Protein AF-A0A3D1R4J3-F1 (afdb_monomer)

pLDDT: mean 86.35, std 11.95, range [47.66, 97.88]

Mean predicted aligned error: 5.78 Å

Nearest PDB structures (foldseek):
  8fok-assembly1_A  TM=1.550E-01  e=2.622E+00  Saccharomyces cerevisiae

Sequence (157 aa):
MTKAVERFLEQIAHDQTNAWWKDGVRFECCKRGCCCVTHGDAGYVILPLQDRLRLAAFLGIAPSVLVSRYCARIDGRHYLMDAPGSQACALLGPNGCTAYQARPTQCRTWPFWLENMSAEAWARTAAFCPGIGRGRLWTASEIAAQLRLQLASDFQR

Solvent-accessible surface area (backbone atoms only — not comparable to full-atom values): 8875 Å² total; per-residue (Å²): 135,56,73,66,57,52,53,49,52,50,49,56,60,64,48,39,84,74,38,94,48,47,89,30,50,33,48,37,86,76,54,66,43,74,66,49,40,43,84,74,95,61,59,81,46,58,41,38,68,69,37,40,49,46,37,12,60,71,70,74,47,54,51,69,57,40,43,72,76,44,38,44,80,55,97,90,40,38,25,45,37,52,30,90,99,49,52,38,32,58,54,54,48,98,88,8,48,75,48,64,94,42,51,37,62,52,72,66,25,59,76,44,40,75,83,30,70,46,74,68,38,34,54,58,49,47,73,56,27,85,20,56,76,29,78,51,76,37,44,40,71,55,46,52,50,28,33,53,52,36,53,58,48,73,69,50,125

Foldseek 3Di:
DDPVLVVVLVVVVVCLVVFPQQAFWFFDQPLQQLVQFDDPDDQAAWQFPVLLVLQCVLVVHDSVCCQVPAWDADPNTTGGDADPPGRGTPQADNRGGVCVVSDGLVRVLPPLEPQCRHPVSVVVVVVRRVGTRDDDTDHSVNSSVSHSSNSVRVPRD

Radius of gyration: 15.92 Å; Cα contacts (8 Å, |Δi|>4): 210; chains: 1; bounding box: 37×35×39 Å

Secondary structure (DSSP, 8-state):
--HHHHHHHHHHHHGGGT-TTTT-EEE---SSSTTSB--SS----B--HHHHHHHHHHHTS-HHHHHHHHEEEETTEEEEPBPTTSSBBTTEETTEETTGGG--HHHHHTT--GGG-SHHHHHHHHHH-TTEEEEEEEPHHHHHHHHHHHHHHHT--

Structure (mmCIF, N/CA/C/O backbone):
data_AF-A0A3D1R4J3-F1
#
_entry.id   AF-A0A3D1R4J3-F1
#
loop_
_atom_site.group_PDB
_atom_site.id
_atom_site.type_symbol
_atom_site.label_atom_id
_atom_site.label_alt_id
_atom_site.label_comp_id
_atom_site.label_asym_id
_atom_site.label_entity_id
_atom_site.label_seq_id
_atom_site.pdbx_PDB_ins_code
_atom_site.Cartn_x
_atom_site.Cartn_y
_atom_site.Cartn_z
_atom_site.occupancy
_atom_site.B_iso_or_equiv
_atom_site.auth_seq_id
_atom_site.auth_comp_id
_atom_site.auth_asym_id
_atom_site.auth_atom_id
_atom_site.pdbx_PDB_model_num
ATOM 1 N N . MET A 1 1 ? 4.147 17.665 -1.412 1.00 57.69 1 MET A N 1
ATOM 2 C CA . MET A 1 1 ? 5.212 16.637 -1.456 1.00 57.69 1 MET A CA 1
ATOM 3 C C . MET A 1 1 ? 6.547 17.360 -1.317 1.00 57.69 1 MET A C 1
ATOM 5 O O . MET A 1 1 ? 6.592 18.545 -1.621 1.00 57.69 1 MET A O 1
ATOM 9 N N . THR A 1 2 ? 7.592 16.751 -0.755 1.00 63.81 2 THR A N 1
ATOM 10 C CA . THR A 1 2 ? 8.889 17.443 -0.622 1.00 63.81 2 THR A CA 1
ATOM 11 C C . THR A 1 2 ? 9.656 17.372 -1.946 1.00 63.81 2 THR A C 1
ATOM 13 O O . THR A 1 2 ? 9.577 16.362 -2.642 1.00 63.81 2 THR A O 1
ATOM 16 N N . LYS A 1 3 ? 10.463 18.396 -2.265 1.00 64.25 3 LYS A N 1
ATOM 17 C CA . LYS A 1 3 ? 11.345 18.413 -3.455 1.00 64.25 3 LYS A CA 1
ATOM 18 C C . LYS A 1 3 ? 12.270 17.188 -3.550 1.00 64.25 3 LYS A C 1
ATOM 20 O O . LYS A 1 3 ? 12.724 16.828 -4.629 1.00 64.25 3 LYS A O 1
ATOM 25 N N . ALA A 1 4 ? 12.568 16.548 -2.417 1.00 62.78 4 ALA A N 1
ATOM 26 C CA . ALA A 1 4 ? 13.354 15.319 -2.357 1.00 62.78 4 ALA A CA 1
ATOM 27 C C . ALA A 1 4 ? 12.591 14.107 -2.918 1.00 62.78 4 ALA A C 1
ATOM 29 O O . ALA A 1 4 ? 13.182 13.308 -3.635 1.00 62.78 4 ALA A O 1
ATOM 30 N N . VAL A 1 5 ? 11.286 13.997 -2.641 1.00 64.38 5 VAL A N 1
ATOM 31 C CA . VAL A 1 5 ? 10.434 12.942 -3.212 1.00 64.38 5 VAL A CA 1
ATOM 32 C C . VAL A 1 5 ? 10.271 13.160 -4.711 1.00 64.38 5 VAL A C 1
ATOM 34 O O . VAL A 1 5 ? 10.395 12.212 -5.467 1.00 64.38 5 VAL A O 1
ATOM 37 N N . GLU A 1 6 ? 10.069 14.399 -5.158 1.00 64.69 6 GLU A N 1
ATOM 38 C CA . GLU A 1 6 ? 9.961 14.723 -6.590 1.00 64.69 6 GLU A CA 1
ATOM 39 C C . GLU A 1 6 ? 11.239 14.364 -7.356 1.00 64.69 6 GLU A C 1
ATOM 41 O O . GLU A 1 6 ? 11.170 13.596 -8.310 1.00 64.69 6 GLU A O 1
ATOM 46 N N . ARG A 1 7 ? 12.413 14.787 -6.872 1.00 66.19 7 ARG A N 1
ATOM 47 C CA . ARG A 1 7 ? 13.706 14.407 -7.470 1.00 66.19 7 ARG A CA 1
ATOM 48 C C . ARG A 1 7 ? 13.945 12.900 -7.477 1.00 66.19 7 ARG A C 1
ATOM 50 O O . ARG A 1 7 ? 14.533 12.365 -8.409 1.00 66.19 7 ARG A O 1
ATOM 57 N N . PHE A 1 8 ? 13.505 12.205 -6.434 1.00 66.44 8 PHE A N 1
ATOM 58 C CA . PHE A 1 8 ? 13.624 10.754 -6.357 1.00 66.44 8 PHE A CA 1
ATOM 59 C C . PHE A 1 8 ? 12.678 10.050 -7.343 1.00 66.44 8 PHE A C 1
ATOM 61 O O . PHE A 1 8 ? 13.063 9.083 -7.994 1.00 66.44 8 PHE A O 1
ATOM 68 N N . LEU A 1 9 ? 11.463 10.575 -7.525 1.00 64.25 9 LEU A N 1
ATOM 69 C CA . LEU A 1 9 ? 10.517 10.112 -8.541 1.00 64.25 9 LEU A CA 1
ATOM 70 C C . LEU A 1 9 ? 11.010 10.384 -9.968 1.00 64.25 9 LEU A C 1
ATOM 72 O O . LEU A 1 9 ? 10.775 9.564 -10.853 1.00 64.25 9 LEU A O 1
ATOM 76 N N . GLU A 1 10 ? 11.693 11.506 -10.192 1.00 65.81 10 GLU A N 1
ATOM 77 C CA . GLU A 1 10 ? 12.356 11.837 -11.459 1.00 65.81 10 GLU A CA 1
ATOM 78 C C . GLU A 1 10 ? 13.519 10.884 -11.750 1.00 65.81 10 GLU A C 1
ATOM 80 O O . GLU A 1 10 ? 13.615 10.367 -12.860 1.00 65.81 10 GLU A O 1
ATOM 85 N N . GLN A 1 11 ? 14.341 10.572 -10.743 1.00 66.56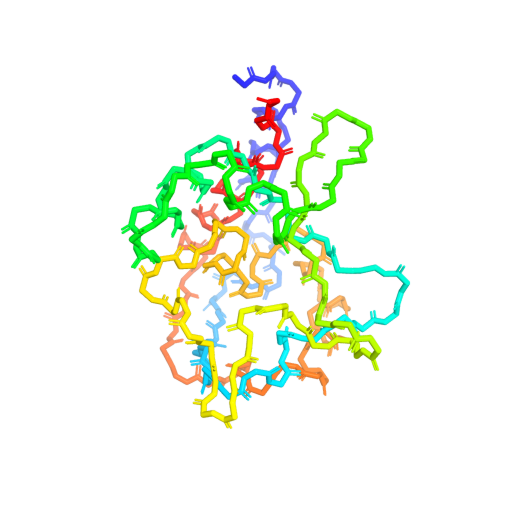 11 GLN A N 1
ATOM 86 C CA . GLN A 1 11 ? 15.411 9.578 -10.852 1.00 66.56 11 GLN A CA 1
ATOM 87 C C . GLN A 1 11 ? 14.848 8.191 -11.199 1.00 66.56 11 GLN A C 1
ATOM 89 O O . GLN A 1 11 ? 15.297 7.568 -12.158 1.00 66.56 11 GLN A O 1
ATOM 94 N N . ILE A 1 12 ? 13.799 7.745 -10.492 1.00 65.62 12 ILE A N 1
ATOM 95 C CA . ILE A 1 12 ? 13.101 6.488 -10.800 1.00 65.62 12 ILE A CA 1
ATOM 96 C C . ILE A 1 12 ? 12.564 6.496 -12.227 1.00 65.62 12 ILE A C 1
ATOM 98 O O 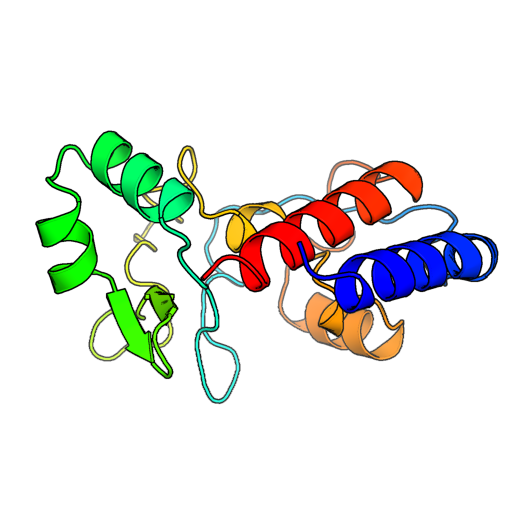. ILE A 1 12 ? 12.603 5.458 -12.873 1.00 65.62 12 ILE A O 1
ATOM 102 N N . ALA A 1 13 ? 12.031 7.624 -12.708 1.00 61.44 13 ALA A N 1
ATOM 103 C CA . ALA A 1 13 ? 11.504 7.759 -14.064 1.00 61.44 13 ALA A CA 1
ATOM 104 C C . ALA A 1 13 ? 12.609 7.710 -15.136 1.00 61.44 13 ALA A C 1
ATOM 106 O O . ALA A 1 13 ? 12.390 7.144 -16.205 1.00 61.44 13 ALA A O 1
ATOM 107 N N . HIS A 1 14 ? 13.783 8.273 -14.847 1.00 62.03 14 HIS A N 1
ATOM 108 C CA . HIS A 1 14 ? 14.949 8.240 -15.727 1.00 62.03 14 HIS A CA 1
ATOM 109 C C . HIS A 1 14 ? 15.544 6.826 -15.839 1.00 62.03 14 HIS A C 1
ATOM 111 O O . HIS A 1 14 ? 15.826 6.366 -16.945 1.00 62.03 14 HIS A O 1
ATOM 117 N N . ASP A 1 15 ? 15.629 6.099 -14.721 1.00 63.16 15 ASP A N 1
ATOM 118 C CA . ASP A 1 15 ? 16.173 4.733 -14.668 1.00 63.16 15 ASP A CA 1
ATOM 119 C C . ASP A 1 15 ? 15.261 3.666 -15.311 1.00 63.16 15 ASP A C 1
ATOM 121 O O . ASP A 1 15 ? 15.686 2.525 -15.510 1.00 63.16 15 ASP A O 1
ATOM 125 N N . GLN A 1 16 ? 14.019 3.996 -15.696 1.00 62.25 16 GLN A N 1
ATOM 126 C CA . GLN A 1 16 ? 13.067 3.006 -16.243 1.00 62.25 16 GLN A CA 1
ATOM 127 C C . GLN A 1 16 ? 13.476 2.430 -17.590 1.00 62.25 16 GLN A C 1
ATOM 129 O O . GLN A 1 16 ? 13.073 1.318 -17.921 1.00 62.25 16 GLN A O 1
ATOM 134 N N . THR A 1 17 ? 14.291 3.153 -18.354 1.00 59.00 17 THR A N 1
ATOM 135 C CA . THR A 1 17 ? 14.829 2.665 -19.630 1.00 59.00 17 THR A CA 1
ATOM 136 C C . THR A 1 17 ? 15.760 1.461 -19.441 1.00 59.00 17 THR A C 1
ATOM 138 O O . THR A 1 17 ? 15.828 0.603 -20.321 1.00 59.00 17 THR A O 1
ATOM 141 N N . ASN A 1 18 ? 16.395 1.340 -18.268 1.00 67.75 18 ASN A N 1
ATOM 142 C CA . ASN A 1 18 ? 17.295 0.242 -17.902 1.00 67.75 18 ASN A CA 1
ATOM 143 C C . ASN A 1 18 ? 16.744 -0.666 -16.792 1.00 67.75 18 ASN A C 1
ATOM 145 O O . ASN A 1 18 ? 17.412 -1.618 -16.385 1.00 67.75 18 ASN A O 1
ATOM 149 N N . ALA A 1 19 ? 15.533 -0.405 -16.301 1.00 84.12 19 ALA A N 1
ATOM 150 C CA . ALA A 1 19 ? 14.918 -1.230 -15.276 1.00 84.12 19 ALA A CA 1
ATOM 151 C C . ALA A 1 19 ? 14.667 -2.658 -15.789 1.00 84.12 19 ALA A C 1
ATOM 153 O O . ALA A 1 19 ? 14.265 -2.869 -16.933 1.00 84.12 19 ALA A O 1
ATOM 154 N N . TRP A 1 20 ? 14.838 -3.658 -14.919 1.00 92.44 20 TRP A N 1
ATOM 155 C CA . TRP A 1 20 ? 14.623 -5.067 -15.283 1.00 92.44 20 TRP A CA 1
ATOM 156 C C . TRP A 1 20 ? 13.171 -5.365 -15.702 1.00 92.44 20 TRP A C 1
ATOM 158 O O . TRP A 1 20 ? 12.915 -6.324 -16.420 1.00 92.44 20 TRP A O 1
ATOM 168 N N . TRP A 1 21 ? 12.226 -4.524 -15.278 1.00 92.38 21 TRP A N 1
ATOM 169 C CA . TRP A 1 21 ? 10.797 -4.610 -15.583 1.00 92.38 21 TRP A CA 1
ATOM 170 C C . TRP A 1 21 ? 10.369 -3.715 -16.758 1.00 92.38 21 TRP A C 1
ATOM 172 O O . TRP A 1 21 ? 9.174 -3.487 -16.940 1.00 92.38 21 TRP A O 1
ATOM 182 N N . LYS A 1 22 ? 11.310 -3.202 -17.566 1.0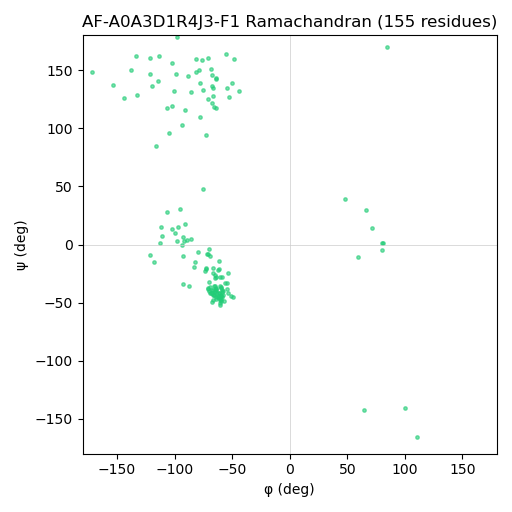0 92.06 22 LYS A N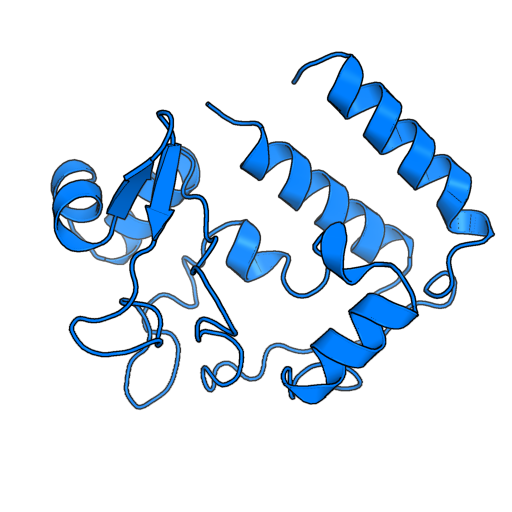 1
ATOM 183 C CA . LYS A 1 22 ? 11.024 -2.326 -18.721 1.00 92.06 22 LYS A CA 1
ATOM 184 C C . LYS A 1 22 ? 10.021 -2.922 -19.719 1.00 92.06 22 LYS A C 1
ATOM 186 O O . LYS A 1 22 ? 9.194 -2.195 -20.260 1.00 92.06 22 LYS A O 1
ATOM 191 N N . ASP A 1 23 ? 10.035 -4.244 -19.889 1.00 93.62 23 ASP A N 1
ATOM 192 C CA . ASP A 1 23 ? 9.119 -4.978 -20.776 1.00 93.62 23 ASP A CA 1
ATOM 193 C C . ASP A 1 23 ? 7.781 -5.328 -20.089 1.00 93.62 23 ASP A C 1
ATOM 195 O O . ASP A 1 23 ? 6.906 -5.983 -20.658 1.00 93.62 23 ASP A O 1
ATOM 199 N N . GLY A 1 24 ? 7.597 -4.854 -18.856 1.00 95.12 24 GLY A N 1
ATOM 200 C CA . GLY A 1 24 ? 6.448 -5.123 -18.010 1.00 95.12 24 GLY A CA 1
ATOM 201 C C . GLY A 1 24 ? 6.554 -6.431 -17.230 1.00 95.12 24 GLY A C 1
ATOM 202 O O . GLY A 1 24 ? 7.430 -7.267 -17.446 1.00 95.12 24 GLY A O 1
ATOM 203 N N . VAL A 1 25 ? 5.627 -6.613 -16.289 1.00 97.12 25 VAL A N 1
ATOM 204 C CA . VAL A 1 25 ? 5.525 -7.832 -15.472 1.00 97.12 25 VAL A CA 1
ATOM 205 C C . VAL A 1 25 ? 4.073 -8.258 -15.320 1.00 97.12 25 VAL A C 1
ATOM 207 O O . VAL A 1 25 ? 3.161 -7.432 -15.328 1.00 97.12 25 VAL A O 1
ATOM 210 N N . ARG A 1 26 ? 3.827 -9.562 -15.181 1.00 97.50 26 ARG A N 1
ATOM 211 C CA . ARG A 1 26 ? 2.475 -10.073 -14.923 1.00 97.50 26 ARG A CA 1
ATOM 212 C C . ARG A 1 26 ? 2.173 -10.057 -13.434 1.00 97.50 26 ARG A C 1
ATOM 214 O O . ARG A 1 26 ? 2.979 -10.542 -12.638 1.00 97.50 26 ARG A O 1
ATOM 221 N N . PHE A 1 27 ? 1.016 -9.517 -13.071 1.00 96.31 27 PHE A N 1
ATOM 222 C CA . PHE A 1 27 ? 0.536 -9.569 -11.697 1.00 96.31 27 PHE A CA 1
ATOM 223 C C . PHE A 1 27 ? -0.992 -9.509 -11.598 1.00 96.31 27 PHE A C 1
ATOM 225 O O . PHE A 1 27 ? -1.646 -8.650 -12.200 1.00 96.31 27 PHE A O 1
ATOM 232 N N . GLU A 1 28 ? -1.542 -10.355 -10.727 1.00 94.62 28 GLU A N 1
ATOM 233 C CA . GLU A 1 28 ? -2.932 -10.296 -10.288 1.00 94.62 28 GLU A CA 1
ATOM 234 C C . GLU A 1 28 ? -3.066 -10.692 -8.812 1.00 94.62 28 GLU A C 1
ATOM 236 O O . GLU A 1 28 ? -2.645 -11.770 -8.389 1.00 94.62 28 GLU A O 1
ATOM 241 N N . CYS A 1 29 ? -3.685 -9.824 -8.005 1.00 92.12 29 CYS A N 1
ATOM 242 C CA . CYS A 1 29 ? -3.920 -10.112 -6.593 1.00 92.12 29 CYS A CA 1
ATOM 243 C C . CYS A 1 29 ? -4.903 -11.279 -6.444 1.00 92.12 29 CYS A C 1
ATOM 245 O O . CYS A 1 29 ? -6.077 -11.167 -6.794 1.00 92.12 29 CYS A O 1
ATOM 247 N N . CYS A 1 30 ? -4.450 -12.375 -5.833 1.00 87.12 30 CYS A N 1
ATOM 248 C CA . CYS A 1 30 ? -5.279 -13.566 -5.653 1.00 87.12 30 CYS A CA 1
ATOM 249 C C . CYS A 1 30 ? -6.404 -13.395 -4.621 1.00 87.12 30 CYS A C 1
ATOM 251 O O . CYS A 1 30 ? -7.204 -14.307 -4.463 1.00 87.12 30 CYS A O 1
ATOM 253 N N . LYS A 1 31 ? -6.447 -12.287 -3.865 1.00 84.81 31 LYS A N 1
ATOM 254 C CA . LYS A 1 31 ? -7.404 -11.997 -2.769 1.00 84.81 31 LYS A CA 1
ATOM 255 C C . LYS A 1 31 ? -7.411 -12.983 -1.590 1.00 84.81 31 LYS A C 1
ATOM 257 O O . LYS A 1 31 ? -7.977 -12.658 -0.554 1.00 84.81 31 LYS A O 1
ATOM 262 N N . ARG A 1 32 ? -6.737 -14.131 -1.714 1.00 70.81 32 ARG A N 1
ATOM 263 C CA . ARG A 1 32 ? -6.659 -15.222 -0.726 1.00 70.81 32 ARG A CA 1
ATOM 264 C C . ARG A 1 32 ? -5.850 -14.903 0.535 1.00 70.81 32 ARG A C 1
ATOM 266 O O . ARG A 1 32 ? -5.776 -15.736 1.421 1.00 70.81 32 ARG A O 1
ATOM 273 N N . GLY A 1 33 ? -5.219 -13.732 0.610 1.00 69.31 33 GLY A N 1
ATOM 274 C CA . GLY A 1 33 ? -4.504 -13.299 1.812 1.00 69.31 33 GLY A CA 1
ATOM 275 C C . GLY A 1 33 ? -3.099 -13.862 2.001 1.00 69.31 33 GLY A C 1
ATOM 276 O O . GLY A 1 33 ? -2.457 -13.486 2.968 1.00 69.31 33 GLY A O 1
ATOM 277 N N . CYS A 1 34 ? -2.583 -14.686 1.081 1.00 68.69 34 CYS A N 1
ATOM 278 C CA . CYS A 1 34 ? -1.257 -15.309 1.221 1.00 68.69 34 CYS A CA 1
ATOM 279 C C . CYS A 1 34 ? -0.101 -14.303 1.368 1.00 68.69 34 CYS A C 1
ATOM 281 O O . CYS A 1 34 ? 0.896 -14.633 1.986 1.00 68.69 34 CYS A O 1
ATOM 283 N N . CYS A 1 35 ? -0.242 -13.095 0.810 1.00 72.50 35 CYS A N 1
ATOM 284 C CA . CYS A 1 35 ? 0.706 -11.984 0.968 1.00 72.50 35 CYS A CA 1
ATOM 285 C C . CYS A 1 35 ? 0.130 -10.826 1.807 1.00 72.50 35 CYS A C 1
ATOM 287 O O . CYS A 1 35 ? 0.712 -9.751 1.854 1.00 72.50 35 CYS A O 1
ATOM 289 N N . CYS A 1 36 ? -1.050 -11.007 2.413 1.00 77.81 36 CYS A N 1
ATOM 290 C CA . CYS A 1 36 ? -1.655 -10.064 3.367 1.00 77.81 36 CYS A CA 1
ATOM 291 C C . CYS A 1 36 ? -1.320 -10.471 4.810 1.00 77.81 36 CYS A C 1
ATOM 293 O O . CYS A 1 36 ? -2.128 -10.278 5.722 1.00 77.81 36 CYS A O 1
ATOM 295 N N . VAL A 1 37 ? -0.153 -11.089 4.969 1.00 78.38 37 VAL A N 1
ATOM 296 C CA . VAL A 1 37 ? 0.436 -11.505 6.232 1.00 78.38 37 VAL A CA 1
ATOM 297 C C . VAL A 1 37 ? 1.788 -10.818 6.359 1.00 78.38 37 VAL A C 1
ATOM 299 O O . VAL A 1 37 ? 2.468 -10.572 5.359 1.00 78.38 37 VAL A O 1
ATOM 302 N N . THR A 1 38 ? 2.165 -10.493 7.581 1.00 71.00 38 THR A N 1
ATOM 303 C CA . THR A 1 38 ? 3.483 -9.968 7.896 1.00 71.00 38 THR A CA 1
ATOM 304 C C . THR A 1 38 ? 4.528 -11.063 7.674 1.00 71.00 38 THR A C 1
ATOM 306 O O . THR A 1 38 ? 4.460 -12.133 8.274 1.00 71.00 38 THR A O 1
ATOM 309 N N . HIS A 1 39 ? 5.502 -10.801 6.801 1.00 67.19 39 HIS A N 1
ATOM 310 C CA . HIS A 1 39 ? 6.654 -11.674 6.573 1.00 67.19 39 HIS A CA 1
ATOM 311 C C . HIS A 1 39 ? 7.885 -11.049 7.251 1.00 67.19 39 HIS A C 1
ATOM 313 O O . HIS A 1 39 ? 8.520 -10.170 6.673 1.00 67.19 39 HIS A O 1
ATOM 319 N N . GLY A 1 40 ? 8.207 -11.472 8.478 1.00 63.25 40 GLY A N 1
ATOM 320 C CA . GLY A 1 40 ? 9.289 -10.885 9.285 1.00 63.25 40 GLY A CA 1
ATOM 321 C C . GLY A 1 40 ? 8.778 -9.895 10.339 1.00 63.25 40 GLY A C 1
ATOM 322 O O . GLY A 1 40 ? 7.750 -10.150 10.959 1.00 63.25 40 GLY A O 1
ATOM 323 N N . ASP A 1 41 ? 9.491 -8.786 10.555 1.00 48.53 41 ASP A N 1
ATOM 324 C CA . ASP A 1 41 ? 9.384 -8.020 11.811 1.00 48.53 41 ASP A CA 1
ATOM 325 C C . ASP A 1 41 ? 8.355 -6.867 11.864 1.00 48.53 41 ASP A C 1
ATOM 327 O O . ASP A 1 41 ? 8.262 -6.225 12.906 1.00 48.53 41 ASP A O 1
ATOM 331 N N . ALA A 1 42 ? 7.531 -6.599 10.839 1.00 47.66 42 ALA A N 1
ATOM 332 C CA . ALA A 1 42 ? 6.332 -5.746 10.995 1.00 47.66 42 ALA A CA 1
ATOM 333 C C . ALA A 1 42 ? 5.414 -5.721 9.759 1.00 47.66 42 ALA A C 1
ATOM 335 O O . ALA A 1 42 ? 5.872 -5.764 8.617 1.00 47.66 42 ALA A O 1
ATOM 336 N N . GLY A 1 43 ? 4.107 -5.560 9.984 1.00 56.28 43 GLY A N 1
ATOM 337 C CA . GLY A 1 43 ? 3.144 -5.164 8.956 1.00 56.28 43 GLY A CA 1
ATOM 338 C C . GLY A 1 43 ? 3.230 -3.656 8.692 1.00 56.28 43 GLY A C 1
ATOM 339 O O . GLY A 1 43 ? 2.836 -2.845 9.526 1.00 56.28 43 GLY A O 1
ATOM 340 N N . TYR A 1 44 ? 3.750 -3.260 7.526 1.00 69.81 44 TYR A N 1
ATOM 341 C CA . TYR A 1 44 ? 4.088 -1.863 7.193 1.00 69.81 44 TYR A CA 1
ATOM 342 C C . TYR A 1 44 ? 2.964 -1.060 6.519 1.00 69.81 44 TYR A C 1
ATOM 344 O O . TYR A 1 44 ? 3.254 -0.027 5.918 1.00 69.81 44 TYR A O 1
ATOM 352 N N . VAL A 1 45 ? 1.695 -1.495 6.585 1.00 88.81 45 VAL A N 1
ATOM 353 C CA . VAL A 1 45 ? 0.621 -0.806 5.847 1.00 88.81 45 VAL A CA 1
ATOM 354 C C . VAL A 1 45 ? 0.286 0.542 6.495 1.00 88.81 45 VAL A C 1
ATOM 356 O O . VAL A 1 45 ? -0.526 0.613 7.415 1.00 88.81 45 VAL A O 1
ATOM 359 N N . ILE A 1 46 ? 0.894 1.617 6.003 1.00 91.19 46 ILE A N 1
ATOM 360 C CA . ILE A 1 46 ? 0.621 2.999 6.385 1.00 91.19 46 ILE A CA 1
ATOM 361 C C . ILE A 1 46 ? -0.792 3.363 5.926 1.00 91.19 46 ILE A C 1
ATOM 363 O O . ILE A 1 46 ? -1.199 3.108 4.792 1.00 91.19 46 ILE A O 1
ATOM 367 N N . LEU A 1 47 ? -1.539 4.004 6.821 1.00 93.31 47 LEU A N 1
ATOM 368 C CA . LEU A 1 47 ? -2.886 4.510 6.600 1.00 93.31 47 LEU A CA 1
ATOM 369 C C . LEU A 1 47 ? -2.905 6.042 6.711 1.00 93.31 47 LEU A C 1
ATOM 371 O O . LEU A 1 47 ? -3.248 6.593 7.771 1.00 93.31 47 LEU A O 1
ATOM 375 N N . PRO A 1 48 ? -2.589 6.765 5.618 1.00 92.88 48 PRO A N 1
ATOM 376 C CA . PRO A 1 48 ? -2.823 8.200 5.542 1.00 92.88 48 PRO A CA 1
ATOM 377 C C . PRO A 1 48 ? -4.289 8.544 5.819 1.00 92.88 48 PRO A C 1
ATOM 379 O O . PRO A 1 48 ? -5.177 7.688 5.765 1.00 92.88 48 PRO A O 1
ATOM 382 N N . LEU A 1 49 ? -4.576 9.818 6.099 1.00 93.31 49 LEU A N 1
ATOM 383 C CA . LEU A 1 49 ? -5.937 10.261 6.426 1.00 93.31 49 LEU A CA 1
ATOM 384 C C . LEU A 1 49 ? -6.979 9.791 5.400 1.00 93.31 49 LEU A C 1
ATOM 386 O O . LEU A 1 49 ? -8.022 9.282 5.795 1.00 93.31 49 LEU A O 1
ATOM 390 N N . GLN A 1 50 ? -6.679 9.897 4.105 1.00 94.06 50 GLN A N 1
ATOM 391 C CA . GLN A 1 50 ? -7.606 9.492 3.044 1.00 94.06 50 GLN A CA 1
ATOM 392 C C . GLN A 1 50 ? -7.907 7.988 3.062 1.00 94.06 50 GLN A C 1
ATOM 394 O O . GLN A 1 50 ? -9.055 7.581 2.882 1.00 94.06 50 GLN A O 1
ATOM 399 N N . ASP A 1 51 ? -6.907 7.154 3.356 1.00 95.62 51 ASP A N 1
ATOM 400 C CA . ASP A 1 51 ? -7.104 5.711 3.491 1.00 95.62 51 ASP A CA 1
ATOM 401 C C . ASP A 1 51 ? -7.950 5.373 4.713 1.00 95.62 51 ASP A C 1
ATOM 403 O O . ASP A 1 51 ? -8.849 4.537 4.619 1.00 95.62 51 ASP A O 1
ATOM 407 N N . ARG A 1 52 ? -7.740 6.082 5.828 1.00 95.50 52 ARG A N 1
ATOM 408 C CA . ARG A 1 52 ? -8.566 5.927 7.031 1.00 95.50 52 ARG A CA 1
ATOM 409 C C . ARG A 1 52 ? -10.015 6.334 6.782 1.00 95.50 52 ARG A C 1
ATOM 411 O O . ARG A 1 52 ? -10.921 5.587 7.130 1.00 95.50 52 ARG A O 1
ATOM 418 N N . LEU A 1 53 ? -10.259 7.480 6.150 1.00 96.38 53 LEU A N 1
ATOM 419 C CA . LEU A 1 53 ? -11.622 7.930 5.845 1.00 96.38 53 LEU A CA 1
ATOM 420 C C . LEU A 1 53 ? -12.351 6.934 4.938 1.00 96.38 53 LEU A C 1
ATOM 422 O O . LEU A 1 53 ? -13.487 6.553 5.211 1.00 96.38 53 LEU A O 1
ATOM 426 N N . ARG A 1 54 ? -11.670 6.458 3.895 1.00 96.62 54 ARG A N 1
ATOM 427 C CA . ARG A 1 54 ? -12.221 5.497 2.941 1.00 96.62 54 ARG A CA 1
ATOM 428 C C . ARG A 1 54 ? -12.508 4.132 3.563 1.00 96.62 54 ARG A C 1
ATOM 430 O O . ARG A 1 54 ? -13.568 3.566 3.304 1.00 96.62 54 ARG A O 1
ATOM 437 N N . LEU A 1 55 ? -11.595 3.609 4.381 1.00 96.50 55 LEU A N 1
ATOM 438 C CA . LEU A 1 55 ? -11.812 2.356 5.106 1.00 96.50 55 LEU A CA 1
ATOM 439 C C . LEU A 1 55 ? -12.955 2.478 6.113 1.00 96.50 55 LEU A C 1
ATOM 441 O O . LEU A 1 55 ? -13.805 1.597 6.170 1.00 96.50 55 LEU A O 1
ATOM 445 N N . ALA A 1 56 ? -12.999 3.568 6.879 1.00 97.31 56 ALA A N 1
ATOM 446 C CA . ALA A 1 56 ? -14.050 3.802 7.863 1.00 97.31 56 ALA A CA 1
ATOM 447 C C . ALA A 1 56 ? -15.435 3.880 7.200 1.00 97.31 56 ALA A C 1
ATOM 449 O O . ALA A 1 56 ? -16.359 3.199 7.641 1.00 97.31 56 ALA A O 1
ATOM 450 N N . ALA A 1 57 ? -15.549 4.623 6.091 1.00 97.81 57 ALA A N 1
ATOM 451 C CA . ALA A 1 57 ? -16.774 4.705 5.299 1.00 97.81 57 ALA A CA 1
ATOM 452 C C . ALA A 1 57 ? -17.210 3.334 4.762 1.00 97.81 57 ALA A C 1
ATOM 454 O O . ALA A 1 57 ? -18.379 2.977 4.870 1.00 97.81 57 ALA A O 1
ATOM 455 N N . PHE A 1 58 ? -16.273 2.540 4.236 1.00 97.69 58 PHE A N 1
ATOM 456 C CA . PHE A 1 58 ? -16.567 1.193 3.743 1.00 97.69 58 PHE A CA 1
ATOM 457 C C . PHE A 1 58 ? -17.037 0.241 4.850 1.00 97.69 58 PHE A C 1
ATOM 459 O O . PHE A 1 58 ? -17.940 -0.560 4.634 1.00 97.69 58 PHE A O 1
ATOM 466 N N . LEU A 1 59 ? -16.437 0.334 6.038 1.00 95.50 59 LEU A N 1
ATOM 467 C CA . LEU A 1 59 ? -16.797 -0.485 7.196 1.00 95.50 59 LEU A CA 1
ATOM 468 C C . LEU A 1 59 ? -18.051 0.021 7.930 1.00 95.50 59 LEU A C 1
ATOM 470 O O . LEU A 1 59 ? -18.503 -0.637 8.864 1.00 95.50 59 LEU A O 1
ATOM 474 N N . GLY A 1 60 ? -18.597 1.182 7.552 1.00 97.19 60 GLY A N 1
ATOM 475 C CA . GLY A 1 60 ? -19.747 1.787 8.225 1.00 97.19 60 GLY A CA 1
ATOM 476 C C . GLY A 1 60 ? -19.450 2.241 9.659 1.00 97.19 60 GLY A C 1
ATOM 477 O O . GLY A 1 60 ? -20.340 2.220 10.506 1.00 97.19 60 GLY A O 1
ATOM 478 N N . ILE A 1 61 ? -18.204 2.625 9.955 1.00 97.50 61 ILE A N 1
ATOM 479 C CA . ILE A 1 61 ? -17.770 3.068 11.289 1.00 97.50 61 ILE A CA 1
ATOM 480 C C . ILE A 1 61 ? -17.205 4.489 11.250 1.00 97.50 61 ILE A C 1
ATOM 482 O O . ILE A 1 61 ? -16.768 4.980 10.212 1.00 97.50 61 ILE A O 1
ATOM 486 N N . ALA A 1 62 ? -17.158 5.154 12.406 1.00 97.56 62 ALA A N 1
ATOM 487 C CA . ALA A 1 62 ? -16.493 6.449 12.513 1.00 97.56 62 ALA A CA 1
ATOM 488 C C . ALA A 1 62 ? -14.964 6.310 12.316 1.00 97.56 62 ALA A C 1
ATOM 490 O O . ALA A 1 62 ? -14.375 5.331 12.787 1.00 97.56 62 ALA A O 1
ATOM 491 N N . PRO A 1 63 ? -14.275 7.301 11.713 1.00 96.31 63 PRO A N 1
ATOM 492 C CA . PRO A 1 63 ? -12.818 7.263 11.548 1.00 96.31 63 PRO A CA 1
ATOM 493 C C . PRO A 1 63 ? -12.040 7.098 12.861 1.00 96.31 63 PRO A C 1
ATOM 495 O O . PRO A 1 63 ? -11.002 6.443 12.883 1.00 96.31 63 PRO A O 1
ATOM 498 N N . SER A 1 64 ? -12.549 7.646 13.968 1.00 96.31 64 SER A N 1
ATOM 499 C CA . SER A 1 64 ? -11.971 7.458 15.305 1.00 96.31 64 SER A CA 1
ATOM 500 C C . SER A 1 64 ? -12.032 5.999 15.770 1.00 96.31 64 SER A C 1
ATOM 502 O O . SER A 1 64 ? -11.078 5.510 16.369 1.00 96.31 64 SER A O 1
ATOM 504 N N . VAL A 1 65 ? -13.117 5.287 15.444 1.00 96.94 65 VAL A N 1
ATOM 505 C CA . VAL A 1 65 ? -13.290 3.857 15.742 1.00 96.94 65 VAL A CA 1
ATOM 506 C C . VAL A 1 65 ? -12.375 3.005 14.868 1.00 96.94 65 VAL A C 1
ATOM 508 O O . VAL A 1 65 ? -11.821 2.018 15.344 1.00 96.94 65 VAL A O 1
ATOM 511 N N . LEU A 1 66 ? -12.170 3.389 13.603 1.00 96.19 66 LEU A N 1
ATOM 512 C CA . LEU A 1 66 ? -11.190 2.720 12.747 1.00 96.19 66 LEU A CA 1
ATOM 513 C C . LEU A 1 66 ? -9.784 2.822 13.351 1.00 96.19 66 LEU A C 1
ATOM 515 O O . LEU A 1 66 ? -9.086 1.816 13.460 1.00 96.19 66 LEU A O 1
ATOM 519 N N . VAL A 1 67 ? -9.383 4.033 13.750 1.00 94.94 67 VAL A N 1
ATOM 520 C CA . VAL A 1 67 ? -8.066 4.275 14.345 1.00 94.94 67 VAL A CA 1
ATOM 521 C C . VAL A 1 67 ? -7.880 3.453 15.615 1.00 94.94 67 VAL A C 1
ATOM 523 O O . VAL A 1 67 ? -6.861 2.788 15.741 1.00 94.94 67 VAL A O 1
ATOM 526 N N . SER A 1 68 ? -8.860 3.437 16.521 1.00 94.69 68 SER A N 1
ATOM 527 C CA . SER A 1 68 ? -8.720 2.713 17.788 1.00 94.69 68 SER A CA 1
ATOM 528 C C . SER A 1 68 ? -8.730 1.190 17.643 1.00 94.69 68 SER A C 1
ATOM 530 O O . SER A 1 68 ? -8.082 0.511 18.432 1.00 94.69 68 SER A O 1
ATOM 532 N N . ARG A 1 69 ? -9.460 0.639 16.663 1.00 93.00 69 ARG A N 1
ATOM 533 C CA . ARG A 1 69 ? -9.609 -0.819 16.501 1.00 93.00 69 ARG A CA 1
ATOM 534 C C . ARG A 1 69 ? -8.591 -1.456 15.567 1.00 93.00 69 ARG A C 1
ATOM 536 O O . ARG A 1 69 ? -8.239 -2.610 15.770 1.00 93.00 69 ARG A O 1
ATOM 543 N N . TYR A 1 70 ? -8.172 -0.739 14.527 1.00 93.12 70 TYR A N 1
ATOM 544 C CA . TYR A 1 70 ? -7.395 -1.320 13.430 1.00 93.12 70 TYR A CA 1
ATOM 545 C C . TYR A 1 70 ? -6.034 -0.663 13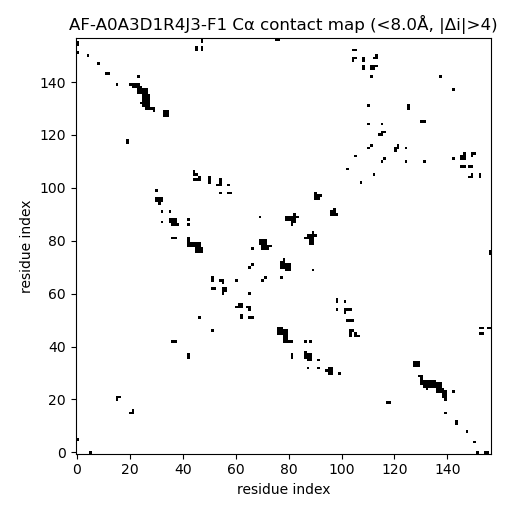.234 1.00 93.12 70 TYR A C 1
ATOM 547 O O . TYR A 1 70 ? -5.254 -1.174 12.437 1.00 93.12 70 TYR A O 1
ATOM 555 N N . CYS A 1 71 ? -5.738 0.454 13.909 1.00 93.25 71 CYS A N 1
ATOM 556 C CA . CYS A 1 71 ? -4.484 1.167 13.702 1.00 93.25 71 CYS A CA 1
ATOM 557 C C . CYS A 1 71 ? -3.580 1.157 14.938 1.00 93.25 71 CYS A C 1
ATOM 559 O O . CYS A 1 71 ? -4.034 1.404 16.051 1.00 93.25 71 CYS A O 1
ATOM 561 N N . ALA A 1 72 ? -2.279 1.000 14.712 1.00 91.38 72 ALA A N 1
ATOM 562 C CA . ALA A 1 72 ? -1.231 1.388 15.647 1.00 91.38 72 ALA A CA 1
ATOM 563 C C . ALA A 1 72 ? -0.660 2.749 15.232 1.00 91.38 72 ALA A C 1
ATOM 565 O O . ALA A 1 72 ? -0.593 3.062 14.041 1.00 91.38 72 ALA A O 1
ATOM 566 N N . ARG A 1 73 ? -0.240 3.569 16.201 1.00 90.88 73 ARG A N 1
ATOM 567 C CA . ARG A 1 73 ? 0.434 4.844 15.925 1.00 90.88 73 ARG A CA 1
ATOM 568 C C . ARG A 1 73 ? 1.920 4.728 16.242 1.00 90.88 73 ARG A C 1
ATOM 570 O O . ARG A 1 73 ? 2.274 4.531 17.397 1.00 90.88 73 ARG A O 1
ATOM 577 N N . ILE A 1 74 ? 2.763 4.884 15.225 1.00 88.12 74 ILE A N 1
ATOM 578 C CA . ILE A 1 74 ? 4.227 4.779 15.320 1.00 88.12 74 ILE A CA 1
ATOM 579 C C . ILE A 1 74 ? 4.816 5.988 14.590 1.00 88.12 74 ILE A C 1
ATOM 581 O O . ILE A 1 74 ? 4.385 6.302 13.481 1.00 88.12 74 ILE A O 1
ATOM 585 N N . ASP A 1 75 ? 5.720 6.727 15.236 1.00 86.81 75 ASP A N 1
ATOM 586 C CA . ASP A 1 75 ? 6.383 7.921 14.678 1.00 86.81 75 ASP A CA 1
ATOM 587 C C . ASP A 1 75 ? 5.430 8.930 14.014 1.00 86.81 75 ASP A C 1
ATOM 589 O O . ASP A 1 75 ? 5.690 9.516 12.962 1.00 86.81 75 ASP A O 1
ATOM 593 N N . GLY A 1 76 ? 4.262 9.122 14.633 1.00 87.50 76 GLY A N 1
ATOM 594 C CA . GLY A 1 76 ? 3.237 10.051 14.159 1.00 87.50 76 GLY A CA 1
ATOM 595 C C . GLY A 1 76 ? 2.358 9.529 13.019 1.00 87.50 76 GLY A C 1
ATOM 596 O O . GLY A 1 76 ? 1.376 10.194 12.694 1.00 87.50 76 GLY A O 1
ATOM 597 N N . ARG A 1 77 ? 2.631 8.341 12.474 1.00 90.25 77 ARG A N 1
ATOM 598 C CA . ARG A 1 77 ? 1.875 7.708 11.384 1.00 90.25 77 ARG A CA 1
ATOM 599 C C . ARG A 1 77 ? 0.950 6.618 11.914 1.00 90.25 77 ARG A C 1
ATOM 601 O O . ARG A 1 77 ? 1.180 6.072 12.988 1.00 90.25 77 ARG A O 1
ATOM 608 N N . HIS A 1 78 ? -0.103 6.315 11.159 1.00 92.75 78 HIS A N 1
ATOM 609 C CA . HIS A 1 78 ? -1.025 5.223 11.473 1.00 92.75 78 HIS A CA 1
ATOM 610 C C . HIS A 1 78 ? -0.685 4.012 10.614 1.00 92.75 78 HIS A C 1
ATOM 612 O O . HIS A 1 78 ? -0.560 4.158 9.402 1.00 92.75 78 HIS A O 1
ATOM 618 N N . TYR A 1 79 ? -0.584 2.843 11.231 1.00 92.19 79 TYR A N 1
ATOM 619 C CA . TYR A 1 79 ? -0.300 1.571 10.575 1.00 92.19 79 TYR A CA 1
ATOM 620 C C . TYR A 1 79 ? -1.455 0.614 10.812 1.00 92.19 79 TYR A C 1
ATOM 622 O O . TYR A 1 79 ? -1.952 0.538 11.932 1.00 92.19 79 TYR A O 1
ATOM 630 N N . LEU A 1 80 ? -1.884 -0.108 9.782 1.00 91.75 80 LEU A N 1
ATOM 631 C CA . LEU A 1 80 ? -2.863 -1.178 9.923 1.00 91.75 80 LEU A CA 1
ATOM 632 C C . LEU A 1 80 ? -2.250 -2.320 10.740 1.00 91.75 80 LEU A C 1
ATOM 634 O O . LEU A 1 80 ? -1.170 -2.799 10.411 1.00 91.75 80 LEU A O 1
ATOM 638 N N . MET A 1 81 ? -2.941 -2.745 11.791 1.00 91.31 81 MET A N 1
ATOM 639 C CA . MET A 1 81 ? -2.475 -3.815 12.669 1.00 91.31 81 MET A CA 1
ATOM 640 C C . MET A 1 81 ? -2.758 -5.202 12.091 1.00 91.31 81 MET A C 1
ATOM 642 O O . MET A 1 81 ? -3.674 -5.396 11.280 1.00 91.31 81 MET A O 1
ATOM 646 N N . ASP A 1 82 ? -2.008 -6.175 12.593 1.00 90.12 82 ASP A N 1
ATOM 647 C CA . ASP A 1 82 ? -2.333 -7.587 12.453 1.00 90.12 82 ASP A CA 1
ATOM 648 C C . ASP A 1 82 ? -3.467 -7.980 13.416 1.00 90.12 82 ASP A C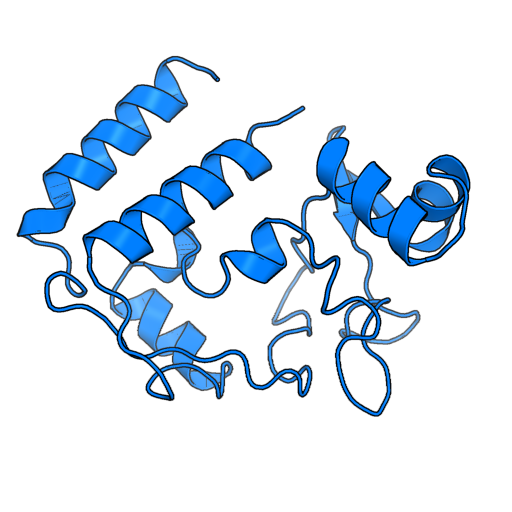 1
ATOM 650 O O . ASP A 1 82 ? -3.759 -7.299 14.405 1.00 90.12 82 ASP A O 1
ATOM 654 N N . ALA A 1 83 ? -4.153 -9.074 13.102 1.00 87.81 83 ALA A N 1
ATOM 655 C CA . ALA A 1 83 ? -5.156 -9.666 13.965 1.00 87.81 83 ALA A CA 1
ATOM 656 C C . ALA A 1 83 ? -4.495 -10.163 15.267 1.00 87.81 83 ALA A C 1
ATOM 658 O O . ALA A 1 83 ? -3.387 -10.704 15.223 1.00 87.81 83 ALA A O 1
ATOM 659 N N . PRO A 1 84 ? -5.158 -10.029 16.432 1.00 85.81 84 PRO A N 1
ATOM 660 C CA . PRO A 1 84 ? -4.586 -10.446 17.710 1.00 85.81 84 PRO A CA 1
ATOM 661 C C . PRO A 1 84 ? -4.087 -11.898 17.692 1.00 85.81 84 PRO A C 1
ATOM 663 O O . PRO A 1 84 ? -4.828 -12.811 17.332 1.00 85.81 84 PRO A O 1
ATOM 666 N N . GLY A 1 85 ? -2.828 -12.106 18.090 1.00 85.62 85 GLY A N 1
ATOM 667 C CA . GLY A 1 85 ? -2.200 -13.433 18.120 1.00 85.62 85 GLY A CA 1
ATOM 668 C C . GLY A 1 85 ? -1.882 -14.026 16.740 1.00 85.62 85 GLY A C 1
ATOM 669 O O . GLY A 1 85 ? -1.626 -15.223 16.643 1.00 85.62 85 GLY A O 1
ATOM 670 N N . SER A 1 86 ? -1.909 -13.219 15.677 1.00 85.94 86 SER A N 1
ATOM 671 C CA . SER A 1 86 ? -1.641 -13.637 14.301 1.00 85.94 86 SER A CA 1
ATOM 672 C C . SER A 1 86 ? -0.685 -12.671 13.598 1.00 85.94 86 SER A C 1
ATOM 674 O O . SER A 1 86 ? -0.518 -11.533 14.018 1.00 85.94 86 SER A O 1
ATOM 676 N N . GLN A 1 87 ? -0.089 -13.128 12.496 1.00 84.94 87 GLN A N 1
ATOM 677 C CA . GLN A 1 87 ? 0.629 -12.289 11.525 1.00 84.94 87 GLN A CA 1
ATOM 678 C C . GLN A 1 87 ? -0.280 -11.855 10.365 1.00 84.94 87 GLN A C 1
ATOM 680 O O . GLN A 1 87 ? 0.168 -11.206 9.426 1.00 84.94 87 GLN A O 1
ATOM 685 N N . ALA A 1 88 ? -1.547 -12.273 10.360 1.00 87.88 88 ALA A N 1
ATOM 686 C CA . ALA A 1 88 ? -2.501 -11.877 9.338 1.00 87.88 88 ALA A CA 1
ATOM 687 C C . ALA A 1 88 ? -3.013 -10.463 9.591 1.00 87.88 88 ALA A C 1
ATOM 689 O O . ALA A 1 88 ? -3.380 -10.141 10.714 1.00 87.88 88 ALA A O 1
ATOM 690 N N . CYS A 1 89 ? -3.148 -9.661 8.536 1.00 89.62 89 CYS A N 1
ATOM 691 C CA . CYS A 1 89 ? -3.787 -8.351 8.609 1.00 89.62 89 CYS A CA 1
ATOM 692 C C . CYS A 1 89 ? -5.158 -8.421 9.316 1.00 89.62 89 CYS A C 1
ATOM 694 O O . CYS A 1 89 ? -5.964 -9.303 9.021 1.00 89.62 89 CYS A O 1
ATOM 696 N N . ALA A 1 90 ? -5.485 -7.444 10.169 1.00 90.25 90 ALA A N 1
ATOM 697 C CA . ALA A 1 90 ? -6.763 -7.396 10.894 1.00 90.25 90 ALA A CA 1
ATOM 698 C C . ALA A 1 90 ? -8.019 -7.316 9.992 1.00 90.25 90 ALA A C 1
ATOM 700 O O . ALA A 1 90 ? -9.136 -7.527 10.460 1.00 90.25 90 ALA A O 1
ATOM 701 N N . LEU A 1 91 ? -7.856 -7.012 8.698 1.00 90.94 91 LEU A N 1
ATOM 702 C CA . LEU A 1 91 ? -8.926 -7.007 7.687 1.00 90.94 91 LEU A CA 1
ATOM 703 C C . LEU A 1 91 ? -8.941 -8.283 6.825 1.00 90.94 91 LEU A C 1
ATOM 705 O O . LEU A 1 91 ? -9.620 -8.334 5.794 1.00 90.94 91 LEU A O 1
ATOM 709 N N . LEU A 1 92 ? -8.166 -9.306 7.189 1.00 90.12 92 LEU A N 1
ATOM 710 C CA . LEU A 1 92 ? -8.162 -10.596 6.514 1.00 90.12 92 LEU A CA 1
ATOM 711 C C . LEU A 1 92 ? -9.171 -11.539 7.179 1.00 90.12 92 LEU A C 1
ATOM 713 O O . LEU A 1 92 ? -9.028 -11.905 8.340 1.00 90.12 92 LEU A O 1
ATOM 717 N N . GLY A 1 93 ? -10.205 -11.925 6.433 1.00 89.50 93 GLY A N 1
ATOM 718 C CA . GLY A 1 93 ? -11.189 -12.919 6.853 1.00 89.50 93 GLY A CA 1
ATOM 719 C C . GLY A 1 93 ? -10.890 -14.310 6.281 1.00 89.50 93 GLY A C 1
ATOM 720 O O . GLY A 1 93 ? -9.977 -14.466 5.466 1.00 89.50 93 GLY A O 1
ATOM 721 N N . PRO A 1 94 ? -11.707 -15.323 6.625 1.00 86.62 94 PRO A N 1
ATOM 722 C CA . PRO A 1 94 ? -11.505 -16.707 6.176 1.00 86.62 94 PRO A CA 1
ATOM 723 C C . PRO A 1 94 ? -11.555 -16.865 4.648 1.00 86.62 94 PRO A C 1
ATOM 725 O O . PRO A 1 94 ? -10.899 -17.739 4.093 1.00 86.62 94 PRO A O 1
ATOM 728 N N . ASN A 1 95 ? -12.290 -15.984 3.961 1.00 87.25 95 ASN A N 1
ATOM 729 C CA . ASN A 1 95 ? -12.447 -15.990 2.503 1.00 87.25 95 ASN A CA 1
ATOM 730 C C . ASN A 1 95 ? -11.584 -14.927 1.792 1.00 87.25 95 ASN A C 1
ATOM 732 O O . ASN A 1 95 ? -11.807 -14.640 0.615 1.00 87.25 95 ASN A O 1
ATOM 736 N N . GLY A 1 96 ? -10.620 -14.317 2.489 1.00 88.88 96 GLY A N 1
ATOM 737 C CA . GLY A 1 96 ? -9.772 -13.253 1.952 1.00 88.88 96 GLY A CA 1
ATOM 738 C C . GLY A 1 96 ? -10.046 -11.875 2.555 1.00 88.88 96 GLY A C 1
ATOM 739 O O . GLY A 1 96 ? -10.669 -11.738 3.606 1.00 88.88 96 GLY A O 1
ATOM 740 N N . CYS A 1 97 ? -9.525 -10.829 1.908 1.00 91.31 97 CYS A N 1
ATOM 741 C CA . CYS A 1 97 ? -9.611 -9.457 2.420 1.00 91.31 97 CYS A CA 1
ATOM 742 C C . CYS A 1 97 ? -11.070 -8.972 2.482 1.00 91.31 97 CYS A C 1
ATOM 744 O O . CYS A 1 97 ? -11.718 -8.807 1.446 1.00 91.31 97 CYS A O 1
ATOM 746 N N . THR A 1 98 ? -11.563 -8.677 3.686 1.00 92.19 98 THR A N 1
ATOM 747 C CA . THR A 1 98 ? -12.944 -8.218 3.919 1.00 92.19 98 THR A CA 1
ATOM 748 C C . THR A 1 98 ? -13.170 -6.784 3.441 1.00 92.19 98 THR A C 1
ATOM 750 O O . THR A 1 98 ? -14.291 -6.406 3.124 1.00 92.19 98 THR A O 1
ATOM 753 N N . ALA A 1 99 ? -12.095 -6.004 3.306 1.00 92.69 99 ALA A N 1
ATOM 754 C CA . ALA A 1 99 ? -12.107 -4.627 2.821 1.00 92.69 99 ALA A CA 1
ATOM 755 C C . ALA A 1 99 ? -11.538 -4.479 1.398 1.00 92.69 99 ALA A C 1
ATOM 757 O O . ALA A 1 99 ? -11.001 -3.427 1.046 1.00 92.69 99 ALA A O 1
ATOM 758 N N . TYR A 1 100 ? -11.626 -5.518 0.552 1.00 91.94 100 TYR A N 1
ATOM 759 C CA . TYR A 1 100 ? -10.933 -5.545 -0.747 1.00 91.94 100 TYR A CA 1
ATOM 760 C C . TYR A 1 100 ? -11.241 -4.327 -1.646 1.00 91.94 100 TYR A C 1
ATOM 762 O O . TYR A 1 100 ? -10.352 -3.797 -2.324 1.00 91.94 100 TYR A O 1
ATOM 770 N N . GLN A 1 101 ? -12.495 -3.862 -1.631 1.00 93.62 101 GLN A N 1
ATOM 771 C CA . GLN A 1 101 ? -12.962 -2.706 -2.406 1.00 93.62 101 GLN A CA 1
ATOM 772 C C . GLN A 1 101 ? -12.471 -1.362 -1.850 1.00 93.62 101 GLN A C 1
ATOM 774 O O . GLN A 1 101 ? -12.355 -0.402 -2.611 1.00 93.62 101 GLN A O 1
ATOM 779 N N . ALA A 1 102 ? -12.110 -1.302 -0.567 1.00 95.50 102 ALA A N 1
ATOM 780 C CA . ALA A 1 102 ? -11.618 -0.113 0.129 1.00 95.50 102 ALA A CA 1
ATOM 781 C C . ALA A 1 102 ? -10.138 -0.209 0.528 1.00 95.50 102 ALA A C 1
ATOM 783 O O . ALA A 1 102 ? -9.662 0.611 1.306 1.00 95.50 102 ALA A O 1
ATOM 784 N N . ARG A 1 103 ? -9.397 -1.170 -0.048 1.00 92.81 103 ARG A N 1
ATOM 785 C CA . ARG A 1 103 ? -7.977 -1.413 0.255 1.00 92.81 103 ARG A CA 1
ATOM 786 C C . ARG A 1 103 ? -7.159 -0.123 0.323 1.00 92.81 103 ARG A C 1
ATOM 788 O O . ARG A 1 103 ? -7.245 0.641 -0.650 1.00 92.81 103 ARG A O 1
ATOM 795 N N . PRO A 1 104 ? -6.332 0.065 1.368 1.00 93.62 104 PRO A N 1
ATOM 796 C CA . PRO A 1 104 ? -5.343 1.138 1.457 1.00 93.62 104 PRO A CA 1
ATOM 797 C C . PRO A 1 104 ? -4.490 1.260 0.204 1.00 93.62 104 PRO A C 1
ATOM 799 O O . PRO A 1 104 ? -4.380 0.314 -0.579 1.00 93.62 104 PRO A O 1
ATOM 802 N N . THR A 1 105 ? -3.884 2.422 0.019 1.00 94.81 105 THR A N 1
ATOM 803 C CA . THR A 1 105 ? -3.064 2.724 -1.151 1.00 94.81 105 THR A CA 1
ATOM 804 C C . THR A 1 105 ? -1.924 1.723 -1.293 1.00 94.81 105 THR A C 1
ATOM 806 O O . THR A 1 105 ? -1.819 1.090 -2.341 1.00 94.81 105 THR A O 1
ATOM 809 N N . GLN A 1 106 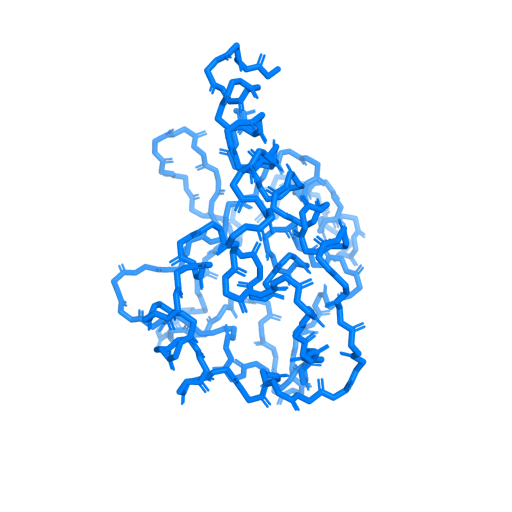? -1.182 1.447 -0.219 1.00 92.12 106 GLN A N 1
ATOM 810 C CA . GLN A 1 106 ? -0.137 0.421 -0.227 1.00 92.12 106 GLN A CA 1
ATOM 811 C C . GLN A 1 106 ? -0.678 -0.979 -0.586 1.00 92.12 106 GLN A C 1
ATOM 813 O O . GLN A 1 106 ? -0.110 -1.679 -1.421 1.00 92.12 106 GLN A O 1
ATOM 818 N N . CYS A 1 107 ? -1.846 -1.382 -0.076 1.00 92.44 107 CYS A N 1
ATOM 819 C CA . CYS A 1 107 ? -2.463 -2.659 -0.465 1.00 92.44 107 CYS A CA 1
ATOM 820 C C . CYS A 1 107 ? -2.918 -2.714 -1.939 1.00 92.44 107 CYS A C 1
ATOM 822 O O . CYS A 1 107 ? -3.166 -3.806 -2.461 1.00 92.44 107 CYS A O 1
ATOM 824 N N . ARG A 1 108 ? -3.108 -1.565 -2.601 1.00 92.81 108 ARG A N 1
ATOM 825 C CA . ARG A 1 108 ? -3.451 -1.478 -4.032 1.00 92.81 108 ARG A CA 1
ATOM 826 C C . ARG A 1 108 ? -2.225 -1.473 -4.923 1.00 92.81 108 ARG A C 1
ATOM 828 O O . ARG A 1 108 ? -2.301 -2.031 -6.012 1.00 92.81 108 ARG A O 1
ATOM 835 N N . THR A 1 109 ? -1.150 -0.849 -4.458 1.00 94.25 109 THR A N 1
ATOM 836 C CA . THR A 1 109 ? 0.109 -0.746 -5.192 1.00 94.25 109 THR A CA 1
ATOM 837 C C . THR A 1 109 ? 0.966 -1.997 -5.040 1.00 94.25 109 THR A C 1
ATOM 839 O O . THR A 1 109 ? 1.860 -2.187 -5.851 1.00 94.25 109 THR A O 1
ATOM 842 N N . TRP A 1 110 ? 0.693 -2.884 -4.074 1.00 93.00 110 TRP A N 1
ATOM 843 C CA . TRP A 1 110 ? 1.379 -4.176 -3.965 1.00 93.00 110 TRP A CA 1
ATOM 844 C C . TRP A 1 110 ? 1.274 -4.984 -5.275 1.00 93.00 110 TRP A C 1
ATOM 846 O O . TRP A 1 110 ? 0.166 -5.112 -5.810 1.00 93.00 110 TRP A O 1
ATOM 856 N N . PRO A 1 111 ? 2.367 -5.594 -5.774 1.00 93.19 111 PRO A N 1
ATOM 857 C CA . PRO A 1 111 ? 3.715 -5.678 -5.202 1.00 93.19 111 PRO A CA 1
ATOM 858 C C . PRO A 1 111 ? 4.659 -4.561 -5.671 1.00 93.19 111 PRO A C 1
ATOM 860 O O . PRO A 1 111 ? 5.842 -4.614 -5.356 1.00 93.19 111 PRO A O 1
ATOM 863 N N . PHE A 1 112 ? 4.173 -3.565 -6.413 1.00 94.06 112 PHE A N 1
ATOM 864 C CA . PHE A 1 112 ? 4.943 -2.449 -6.979 1.00 94.06 112 PHE A CA 1
ATOM 865 C C . PHE A 1 112 ? 5.323 -1.392 -5.934 1.00 94.06 112 PHE A C 1
ATOM 867 O O . PHE A 1 112 ? 5.108 -0.194 -6.117 1.00 94.06 112 PHE A O 1
ATOM 874 N N . TRP A 1 113 ? 5.846 -1.848 -4.804 1.00 91.56 113 TRP A N 1
ATOM 875 C CA . TRP A 1 113 ? 6.466 -1.000 -3.797 1.00 91.56 113 TRP A CA 1
ATOM 876 C C . TRP A 1 113 ? 7.937 -0.843 -4.131 1.00 91.56 113 TRP A C 1
ATOM 878 O O . TRP A 1 113 ? 8.551 -1.781 -4.638 1.00 91.56 113 TRP A O 1
ATOM 888 N N . LEU A 1 114 ? 8.498 0.331 -3.861 1.00 88.62 114 LEU A N 1
ATOM 889 C CA . LEU A 1 114 ? 9.874 0.663 -4.215 1.00 88.62 114 LEU A CA 1
ATOM 890 C C . LEU A 1 114 ? 10.882 -0.414 -3.781 1.00 88.62 114 LEU A C 1
ATOM 892 O O . LEU A 1 114 ? 11.727 -0.828 -4.573 1.00 88.62 114 LEU A O 1
ATOM 896 N N . GLU A 1 115 ? 10.753 -0.900 -2.552 1.00 87.38 115 GLU A N 1
ATOM 897 C CA . GLU A 1 115 ? 11.587 -1.932 -1.935 1.00 87.38 115 GLU A CA 1
ATOM 898 C C . GLU A 1 115 ? 11.540 -3.286 -2.658 1.00 87.38 115 GLU A C 1
ATOM 900 O O . GLU A 1 115 ? 12.478 -4.071 -2.537 1.00 87.38 115 GLU A O 1
ATOM 905 N N . ASN A 1 116 ? 10.496 -3.545 -3.448 1.00 91.12 116 ASN A N 1
ATOM 906 C CA . ASN A 1 116 ? 10.336 -4.768 -4.233 1.00 91.12 116 ASN A CA 1
ATOM 907 C C . ASN A 1 116 ? 10.876 -4.638 -5.662 1.00 91.12 116 ASN A C 1
ATOM 909 O O . ASN A 1 116 ? 10.926 -5.636 -6.376 1.00 91.12 116 ASN A O 1
ATOM 913 N N . MET A 1 117 ? 11.238 -3.436 -6.123 1.00 90.44 117 MET A N 1
ATOM 914 C CA . MET A 1 117 ? 11.497 -3.198 -7.549 1.00 90.44 117 MET A CA 1
ATOM 915 C C . MET A 1 117 ? 12.940 -3.447 -7.995 1.00 90.44 117 MET A C 1
ATOM 917 O O . MET A 1 117 ? 13.233 -3.256 -9.176 1.00 90.44 117 MET A O 1
ATOM 921 N N . SER A 1 118 ? 13.839 -3.920 -7.125 1.00 89.88 118 SER A N 1
ATOM 922 C CA . SER A 1 118 ? 15.090 -4.545 -7.581 1.00 89.88 118 SER A CA 1
ATOM 923 C C . SER A 1 118 ? 14.821 -5.985 -8.035 1.00 89.88 118 SER A C 1
ATOM 925 O O . SER A 1 118 ? 13.904 -6.627 -7.531 1.00 89.88 118 SER A O 1
ATOM 927 N N . ALA A 1 119 ? 15.597 -6.512 -8.988 1.00 90.00 119 ALA A N 1
ATOM 928 C CA . ALA A 1 119 ? 15.371 -7.869 -9.507 1.00 90.00 119 ALA A CA 1
ATOM 929 C C . ALA A 1 119 ? 15.459 -8.931 -8.394 1.00 90.00 119 ALA A C 1
ATOM 931 O O . ALA A 1 119 ? 14.661 -9.865 -8.338 1.00 90.00 119 ALA A O 1
ATOM 932 N N . GLU A 1 120 ? 16.401 -8.743 -7.469 1.00 90.69 120 GLU A N 1
ATOM 933 C CA . GLU A 1 120 ? 16.592 -9.605 -6.305 1.00 90.69 120 GLU A CA 1
ATOM 934 C C . GLU A 1 120 ? 15.411 -9.521 -5.326 1.00 90.69 120 GLU A C 1
ATOM 936 O O . GLU A 1 120 ? 14.877 -10.549 -4.906 1.00 90.69 120 GLU A O 1
ATOM 941 N N . ALA A 1 121 ? 14.963 -8.307 -4.985 1.00 89.94 121 ALA A N 1
ATOM 942 C CA . ALA A 1 121 ? 13.825 -8.126 -4.090 1.00 89.94 121 ALA A CA 1
ATOM 943 C C . ALA A 1 121 ? 12.537 -8.667 -4.708 1.00 89.94 121 ALA A C 1
ATOM 945 O O . ALA A 1 121 ? 11.781 -9.354 -4.028 1.00 89.94 121 ALA A O 1
ATOM 946 N N . TRP A 1 122 ? 12.328 -8.453 -6.007 1.00 92.81 122 TRP A N 1
ATOM 947 C CA . TRP A 1 122 ? 11.187 -9.007 -6.721 1.00 92.81 122 TRP A CA 1
ATOM 948 C C . TRP A 1 122 ? 11.166 -10.534 -6.675 1.00 92.81 122 TRP A C 1
ATOM 950 O O . TRP A 1 122 ? 10.113 -11.117 -6.427 1.00 92.81 122 TRP A O 1
ATOM 960 N N . ALA A 1 123 ? 12.316 -11.191 -6.865 1.00 93.00 123 ALA A N 1
ATOM 961 C CA . ALA A 1 123 ? 12.423 -12.645 -6.760 1.00 93.00 123 ALA A CA 1
ATOM 962 C C . ALA A 1 123 ? 12.064 -13.147 -5.350 1.00 93.00 123 ALA A C 1
ATOM 964 O O . ALA A 1 123 ? 11.319 -14.120 -5.216 1.00 93.00 123 ALA A O 1
ATOM 965 N N . ARG A 1 124 ? 12.512 -12.450 -4.294 1.00 91.62 124 ARG A N 1
ATOM 966 C CA . ARG A 1 124 ? 12.098 -12.756 -2.913 1.00 91.62 124 ARG A CA 1
ATOM 967 C C . ARG A 1 124 ? 10.597 -12.562 -2.713 1.00 91.62 124 ARG A C 1
ATOM 969 O O . ARG A 1 124 ? 9.943 -13.432 -2.149 1.00 91.62 124 ARG A O 1
ATOM 976 N N . THR A 1 125 ? 10.038 -11.466 -3.217 1.00 90.81 125 THR A N 1
ATOM 977 C CA . THR A 1 125 ? 8.602 -11.171 -3.123 1.00 90.81 125 THR A CA 1
ATOM 978 C C . THR A 1 125 ? 7.761 -12.188 -3.894 1.00 90.81 125 THR A C 1
ATOM 980 O O . THR A 1 125 ? 6.700 -12.604 -3.428 1.00 90.81 125 THR A O 1
ATOM 983 N N . ALA A 1 126 ? 8.252 -12.670 -5.036 1.00 91.75 126 ALA A N 1
ATOM 984 C CA . ALA A 1 126 ? 7.622 -13.730 -5.818 1.00 91.75 126 ALA A CA 1
ATOM 985 C C . ALA A 1 126 ? 7.576 -15.075 -5.078 1.00 91.75 126 ALA A C 1
ATOM 987 O O . ALA A 1 126 ? 6.644 -15.846 -5.298 1.00 91.75 126 ALA A O 1
ATOM 988 N N . ALA A 1 127 ? 8.526 -15.341 -4.173 1.00 90.25 127 ALA A N 1
ATOM 989 C CA . ALA A 1 127 ? 8.565 -16.585 -3.406 1.00 90.25 127 ALA A CA 1
ATOM 990 C C . ALA A 1 127 ? 7.358 -16.751 -2.465 1.00 90.25 127 ALA A C 1
ATOM 992 O O . ALA A 1 127 ? 6.949 -17.878 -2.195 1.00 90.25 127 ALA A O 1
ATOM 993 N N . PHE A 1 128 ? 6.759 -15.650 -1.994 1.00 87.31 128 PHE A N 1
ATOM 994 C CA . PHE A 1 128 ? 5.589 -15.690 -1.107 1.00 87.31 128 PHE A CA 1
ATOM 995 C C . PHE A 1 128 ? 4.331 -15.029 -1.689 1.00 87.31 128 PHE A C 1
ATOM 997 O O . PHE A 1 128 ? 3.229 -15.263 -1.192 1.00 87.31 128 PHE A O 1
ATOM 1004 N N . CYS A 1 129 ? 4.439 -14.230 -2.755 1.00 91.19 129 CYS A N 1
ATOM 1005 C CA . CYS A 1 129 ? 3.283 -13.644 -3.425 1.00 91.19 129 CYS A CA 1
ATOM 1006 C C . CYS A 1 129 ? 2.814 -14.514 -4.607 1.00 91.19 129 CYS A C 1
ATOM 1008 O O . CYS A 1 129 ? 3.364 -14.411 -5.704 1.00 91.19 129 CYS A O 1
ATOM 1010 N N . PRO A 1 130 ? 1.718 -15.290 -4.470 1.00 91.19 130 PRO A N 1
ATOM 1011 C CA . PRO A 1 130 ? 1.250 -16.182 -5.536 1.00 91.19 130 PRO A CA 1
ATOM 1012 C C . PRO A 1 130 ? 0.682 -15.446 -6.759 1.00 91.19 130 PRO A C 1
ATOM 1014 O O . PRO A 1 130 ? 0.373 -16.085 -7.764 1.00 91.19 130 PRO A O 1
ATOM 1017 N N . GLY A 1 131 ? 0.484 -14.127 -6.661 1.00 93.06 131 GLY A N 1
ATOM 1018 C CA . GLY A 1 131 ? -0.040 -13.294 -7.741 1.00 93.06 131 GLY A CA 1
ATOM 1019 C C . GLY A 1 131 ? 1.016 -12.846 -8.748 1.00 93.06 131 GLY A C 1
ATOM 1020 O O . GLY A 1 131 ? 0.660 -12.461 -9.861 1.00 93.06 131 GLY A O 1
ATOM 1021 N N . ILE A 1 132 ? 2.301 -12.884 -8.380 1.00 94.56 132 ILE A N 1
ATOM 1022 C CA . ILE A 1 132 ? 3.395 -12.522 -9.286 1.00 94.56 132 ILE A CA 1
ATOM 1023 C C . ILE A 1 132 ? 3.495 -13.565 -10.406 1.00 94.56 132 ILE A C 1
ATOM 1025 O O . ILE A 1 132 ? 3.365 -14.766 -10.178 1.00 94.56 132 ILE A O 1
ATOM 1029 N N . GLY A 1 133 ? 3.673 -13.090 -11.640 1.00 95.19 133 GLY A N 1
ATOM 1030 C CA . GLY A 1 133 ? 3.707 -13.925 -12.841 1.00 95.19 133 GLY A CA 1
ATOM 1031 C C . GLY A 1 133 ? 2.327 -14.333 -13.369 1.00 95.19 133 GLY A C 1
ATOM 1032 O O . GLY A 1 133 ? 2.251 -15.040 -14.372 1.00 95.19 133 GLY A O 1
ATOM 1033 N N . ARG A 1 134 ? 1.228 -13.888 -12.741 1.00 94.44 134 ARG A N 1
ATOM 1034 C CA . ARG A 1 134 ? -0.148 -14.261 -13.115 1.00 94.44 134 ARG A CA 1
ATOM 1035 C C . ARG A 1 134 ? -0.959 -13.085 -13.649 1.00 94.44 134 ARG A C 1
ATOM 1037 O O . ARG A 1 134 ? -0.623 -11.928 -13.425 1.00 94.44 134 ARG A O 1
ATOM 1044 N N . GLY A 1 135 ? -2.053 -13.402 -14.337 1.00 94.94 135 GLY A N 1
ATOM 1045 C CA . GLY A 1 135 ? -3.037 -12.425 -14.793 1.00 94.94 135 GLY A CA 1
ATOM 1046 C C . GLY A 1 135 ? -2.495 -11.430 -15.818 1.00 94.94 135 GLY A C 1
ATOM 1047 O O . GLY A 1 135 ? -1.727 -11.785 -16.725 1.00 94.94 135 GLY A O 1
ATOM 1048 N N . ARG A 1 136 ? -2.948 -10.176 -15.706 1.00 96.62 136 ARG A N 1
ATOM 1049 C CA . ARG A 1 136 ? -2.664 -9.133 -16.698 1.00 96.62 136 ARG A CA 1
ATOM 1050 C C . ARG A 1 136 ? -1.192 -8.728 -16.698 1.00 96.62 136 ARG A C 1
ATOM 1052 O O . ARG A 1 136 ? -0.522 -8.759 -15.666 1.00 96.62 136 ARG A O 1
ATOM 1059 N N . LEU A 1 137 ? -0.722 -8.287 -17.860 1.00 97.88 137 LEU A N 1
ATOM 1060 C CA . LEU A 1 137 ? 0.554 -7.593 -17.972 1.00 97.88 137 LEU A CA 1
ATOM 1061 C C . LEU A 1 137 ? 0.392 -6.159 -17.447 1.00 97.88 137 LEU A C 1
ATOM 1063 O O . LEU A 1 137 ? -0.578 -5.478 -17.789 1.00 97.88 137 LEU A O 1
ATOM 1067 N N . TRP A 1 138 ? 1.325 -5.735 -16.603 1.00 97.31 138 TRP A N 1
ATOM 1068 C CA . TRP A 1 138 ? 1.518 -4.354 -16.180 1.00 97.31 138 TRP A CA 1
ATOM 1069 C C . TRP A 1 138 ? 2.700 -3.789 -16.952 1.00 97.31 138 TRP A C 1
ATOM 1071 O O . TRP A 1 138 ? 3.808 -4.313 -16.862 1.00 97.31 138 TRP A O 1
ATOM 1081 N N . THR A 1 139 ? 2.454 -2.742 -17.727 1.00 96.06 139 THR A N 1
ATOM 1082 C CA . THR A 1 139 ? 3.482 -2.037 -18.499 1.00 96.06 139 THR A CA 1
ATOM 1083 C C . THR A 1 139 ? 4.408 -1.236 -17.585 1.00 96.06 139 THR A C 1
ATOM 1085 O O . THR A 1 139 ? 4.031 -0.878 -16.466 1.00 96.06 139 THR A O 1
ATOM 1088 N N . ALA A 1 140 ? 5.598 -0.878 -18.072 1.00 91.44 140 ALA A N 1
ATOM 1089 C CA . ALA A 1 140 ? 6.520 -0.020 -17.328 1.00 91.44 140 ALA A CA 1
ATOM 1090 C C . ALA A 1 140 ? 5.865 1.301 -16.873 1.00 91.44 140 ALA A C 1
ATOM 1092 O O . ALA A 1 140 ? 6.008 1.699 -15.719 1.00 91.44 140 ALA A O 1
ATOM 1093 N N . SER A 1 141 ? 5.062 1.935 -17.735 1.00 90.81 141 SER A N 1
ATOM 1094 C CA . SER A 1 141 ? 4.336 3.166 -17.392 1.00 90.81 141 SER A CA 1
ATOM 1095 C C . SER A 1 141 ? 3.344 2.963 -16.237 1.00 90.81 141 SER A C 1
ATOM 1097 O O . SER A 1 141 ? 3.280 3.778 -15.315 1.00 90.81 141 SER A O 1
ATOM 1099 N N . GLU A 1 142 ? 2.612 1.847 -16.226 1.00 95.25 142 GLU A N 1
ATOM 1100 C CA . GLU A 1 142 ? 1.684 1.537 -15.136 1.00 95.25 142 GLU A CA 1
ATOM 1101 C C . GLU A 1 142 ? 2.412 1.235 -13.826 1.00 95.25 142 GLU A C 1
ATOM 1103 O O . GLU A 1 142 ? 1.994 1.721 -12.775 1.00 95.25 142 GLU A O 1
ATOM 1108 N N . ILE A 1 143 ? 3.510 0.476 -13.876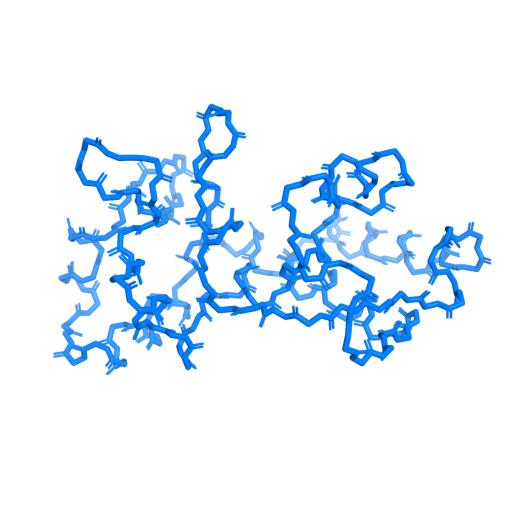 1.00 94.38 143 ILE A N 1
ATOM 1109 C CA . ILE A 1 143 ? 4.357 0.189 -12.708 1.00 94.38 143 ILE A CA 1
ATOM 1110 C C . ILE A 1 143 ? 4.889 1.502 -12.125 1.00 94.38 143 ILE A C 1
ATOM 1112 O O . ILE A 1 143 ? 4.785 1.750 -10.924 1.00 94.38 143 ILE A O 1
ATOM 1116 N N . ALA A 1 144 ? 5.368 2.403 -12.983 1.00 90.25 144 ALA A N 1
ATOM 1117 C CA . ALA A 1 144 ? 5.814 3.732 -12.595 1.00 90.25 144 ALA A CA 1
ATOM 1118 C C . ALA A 1 144 ? 4.710 4.563 -11.929 1.00 90.25 144 ALA A C 1
ATOM 1120 O O . ALA A 1 144 ? 4.978 5.331 -11.004 1.00 90.25 144 ALA A O 1
ATOM 1121 N N . ALA A 1 145 ? 3.467 4.446 -12.401 1.00 92.06 145 ALA A N 1
ATOM 1122 C CA . ALA A 1 145 ? 2.324 5.100 -11.778 1.00 92.06 145 ALA A CA 1
ATOM 1123 C C . ALA A 1 145 ? 2.029 4.519 -10.383 1.00 92.06 145 ALA A C 1
ATOM 1125 O O . ALA A 1 145 ? 1.755 5.286 -9.459 1.00 92.06 145 ALA A O 1
ATOM 1126 N N . GLN A 1 146 ? 2.147 3.198 -10.197 1.00 94.75 146 GLN A N 1
ATOM 1127 C CA . GLN A 1 146 ? 1.984 2.567 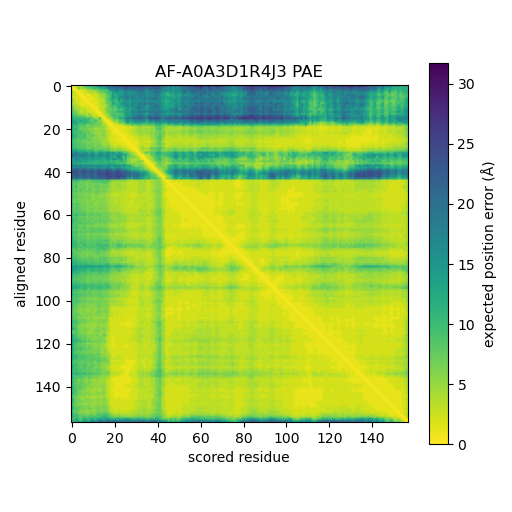-8.879 1.00 94.75 146 GLN A CA 1
ATOM 1128 C C . GLN A 1 146 ? 3.073 2.997 -7.891 1.00 94.75 146 GLN A C 1
ATOM 1130 O O . GLN A 1 146 ? 2.752 3.309 -6.747 1.00 94.75 146 GLN A O 1
ATOM 1135 N N . LEU A 1 147 ? 4.328 3.104 -8.337 1.00 91.44 147 LEU A N 1
ATOM 1136 C CA . LEU A 1 147 ? 5.434 3.594 -7.506 1.00 91.44 147 LEU A CA 1
ATOM 1137 C C . LEU A 1 147 ? 5.220 5.042 -7.063 1.00 91.44 147 LEU A C 1
ATOM 1139 O O . LEU A 1 147 ? 5.364 5.364 -5.886 1.00 91.44 147 LEU A O 1
ATOM 1143 N N . ARG A 1 148 ? 4.801 5.920 -7.985 1.00 89.69 148 ARG A N 1
ATOM 1144 C CA . ARG A 1 148 ? 4.434 7.305 -7.644 1.00 89.69 148 ARG A CA 1
ATOM 1145 C C . ARG A 1 148 ? 3.316 7.347 -6.611 1.00 89.69 148 ARG A C 1
ATOM 1147 O O . ARG A 1 148 ? 3.391 8.133 -5.671 1.00 89.69 148 ARG A O 1
ATOM 1154 N N . LEU A 1 149 ? 2.301 6.502 -6.778 1.00 92.31 149 LEU A N 1
ATOM 1155 C CA . LEU A 1 149 ? 1.165 6.431 -5.870 1.00 92.31 149 LEU A CA 1
ATOM 1156 C C . LEU A 1 149 ? 1.571 5.924 -4.475 1.00 92.31 149 LEU A C 1
ATOM 1158 O O . LEU A 1 149 ? 1.154 6.513 -3.479 1.00 92.31 149 LEU A O 1
ATOM 1162 N N . GLN A 1 150 ? 2.406 4.883 -4.396 1.00 90.94 150 GLN A N 1
ATOM 1163 C CA . GLN A 1 150 ? 2.942 4.369 -3.133 1.00 90.94 150 GLN A CA 1
ATOM 1164 C C . GLN A 1 150 ? 3.765 5.439 -2.412 1.00 90.94 150 GLN A C 1
ATOM 1166 O O . GLN A 1 150 ? 3.457 5.772 -1.274 1.00 90.94 150 GLN A O 1
ATOM 1171 N N . LEU A 1 151 ? 4.735 6.060 -3.083 1.00 88.44 151 LEU A N 1
ATOM 1172 C CA . LEU A 1 151 ? 5.568 7.092 -2.462 1.00 88.44 151 LEU A CA 1
ATOM 1173 C C . LEU A 1 151 ? 4.736 8.309 -2.036 1.00 88.44 151 LEU A C 1
ATOM 1175 O O . LEU A 1 151 ? 4.898 8.822 -0.930 1.00 88.44 151 LEU A O 1
ATOM 1179 N N . ALA A 1 152 ? 3.790 8.755 -2.865 1.00 88.75 152 ALA A N 1
ATOM 1180 C CA . ALA A 1 152 ? 2.896 9.850 -2.497 1.00 88.75 152 ALA A CA 1
ATOM 1181 C C . ALA A 1 152 ? 2.047 9.530 -1.257 1.00 88.75 152 ALA A C 1
ATOM 1183 O O . ALA A 1 152 ? 1.805 10.433 -0.461 1.00 88.75 152 ALA A O 1
ATOM 1184 N N . SER A 1 153 ? 1.612 8.279 -1.087 1.00 89.44 153 SER A N 1
ATOM 1185 C CA . SER A 1 153 ? 0.914 7.805 0.113 1.00 89.44 153 SER A CA 1
ATOM 1186 C C . SER A 1 153 ? 1.840 7.789 1.329 1.00 89.44 153 SER A C 1
ATOM 1188 O O . SER A 1 153 ? 1.515 8.356 2.368 1.00 89.44 153 SER A O 1
ATOM 1190 N N . ASP A 1 154 ? 3.027 7.211 1.190 1.00 86.06 154 ASP A N 1
ATOM 1191 C CA . ASP A 1 154 ? 3.926 6.944 2.314 1.00 86.06 154 ASP A CA 1
ATOM 1192 C C . ASP A 1 154 ? 4.578 8.213 2.870 1.00 86.06 154 ASP A C 1
ATOM 1194 O O . ASP A 1 154 ? 5.029 8.236 4.013 1.00 86.06 154 ASP A O 1
ATOM 1198 N N . PHE A 1 155 ? 4.623 9.295 2.092 1.00 81.25 155 PHE A N 1
ATOM 1199 C CA . PHE A 1 155 ? 5.108 10.601 2.547 1.00 81.25 155 PHE A CA 1
ATOM 1200 C C . PHE A 1 155 ? 3.992 11.568 2.969 1.00 81.25 155 PHE A C 1
ATOM 1202 O O . PHE A 1 155 ? 4.294 12.707 3.341 1.00 81.25 155 PHE A O 1
ATOM 1209 N N . GLN A 1 156 ? 2.724 11.145 2.959 1.00 73.12 156 GLN A N 1
ATOM 1210 C CA . GLN A 1 156 ? 1.657 11.902 3.615 1.00 73.12 156 GLN A CA 1
ATOM 1211 C C . GLN A 1 156 ? 1.826 11.799 5.135 1.00 73.12 156 GLN A C 1
ATOM 1213 O O . GLN A 1 156 ? 1.943 10.705 5.686 1.00 73.12 156 GLN A O 1
ATOM 1218 N N . ARG A 1 157 ? 1.888 12.956 5.800 1.00 54.94 157 ARG A N 1
ATOM 1219 C CA . ARG A 1 157 ? 1.857 13.050 7.264 1.00 54.94 157 ARG A CA 1
ATOM 1220 C C . ARG A 1 157 ? 0.423 12.937 7.770 1.00 54.94 157 ARG A C 1
ATOM 1222 O O . ARG A 1 157 ? -0.465 13.544 7.131 1.00 54.94 157 ARG A O 1
#